Protein AF-A0A3Z7QKQ3-F1 (afdb_monomer_lite)

Foldseek 3Di:
DVLLVLQLVLCVVPPPSPLSVLQQWEKEWEADVCVQPVARIKIWIAGPVVRATPDIDRDPVVSLVVSCVVDDPPRSRYYYFYWYWDADPLFIDIDGPRDDPPNSSVVRVRVVVSVSSVVRD

Organism: Salmonella enterica I (NCBI:txid59201)

Sequence (121 aa):
MFFLKTLIKYLKSSQNEVLAMLARYIVIAIYGLDTFFGKDVIFLVFDKKNNSVYNYFESDSEAFECCHELNNKDLHCHILIEAKATYNNNDININSPYIKENDNIIIVISEYLKIIIEKMI

Structure (mmCIF, N/CA/C/O backbone):
data_AF-A0A3Z7QKQ3-F1
#
_entry.id   AF-A0A3Z7QKQ3-F1
#
loop_
_atom_site.group_PDB
_atom_site.id
_atom_site.type_symbol
_atom_site.label_atom_id
_atom_site.label_alt_id
_atom_site.label_comp_id
_atom_site.label_asym_id
_atom_site.label_entity_id
_atom_site.label_seq_id
_atom_site.pdbx_PDB_ins_code
_atom_site.Cartn_x
_atom_site.Cartn_y
_atom_site.Cartn_z
_atom_site.occupancy
_atom_site.B_iso_or_equiv
_atom_site.auth_seq_id
_atom_site.auth_comp_id
_atom_site.auth_asym_id
_atom_site.auth_atom_id
_atom_site.pdbx_PDB_model_num
ATOM 1 N N . MET A 1 1 ? -7.813 15.053 12.024 1.00 42.69 1 MET A N 1
ATOM 2 C CA . MET A 1 1 ? -9.283 14.962 11.823 1.00 42.69 1 MET A CA 1
ATOM 3 C C . MET A 1 1 ? -9.694 14.798 10.352 1.00 42.69 1 MET A C 1
ATOM 5 O O . MET A 1 1 ? -10.681 14.120 10.100 1.00 42.69 1 MET A O 1
ATOM 9 N N . PHE A 1 2 ? -8.949 15.352 9.381 1.00 41.34 2 PHE A N 1
ATOM 10 C CA . PHE A 1 2 ? -9.236 15.209 7.939 1.00 41.34 2 PHE A CA 1
ATOM 11 C C . PHE A 1 2 ? -9.070 13.776 7.394 1.00 41.34 2 PHE A C 1
ATOM 13 O O . PHE A 1 2 ? -9.975 13.280 6.732 1.00 41.34 2 PHE A O 1
ATOM 20 N N . PHE A 1 3 ? -7.996 13.071 7.770 1.00 46.28 3 PHE A N 1
ATOM 21 C CA . PHE A 1 3 ? -7.722 11.692 7.332 1.00 46.28 3 PHE A CA 1
ATOM 22 C C . PHE A 1 3 ? -8.850 10.704 7.677 1.00 46.28 3 PHE A C 1
ATOM 24 O O . PHE A 1 3 ? -9.231 9.869 6.866 1.00 46.28 3 PHE A O 1
ATOM 31 N N . LEU A 1 4 ? -9.450 10.848 8.865 1.00 45.12 4 LEU A N 1
ATOM 32 C CA . LEU A 1 4 ? -10.547 9.994 9.322 1.00 45.12 4 LEU A CA 1
ATOM 33 C C . LEU A 1 4 ? -11.809 10.171 8.460 1.00 45.12 4 LEU A C 1
ATOM 35 O O . LEU A 1 4 ? -12.480 9.193 8.168 1.00 45.12 4 LEU A O 1
ATOM 39 N N . LYS A 1 5 ? -12.113 11.395 8.001 1.00 48.91 5 LYS A N 1
ATOM 40 C CA . LYS A 1 5 ? -13.248 11.650 7.095 1.00 48.91 5 LYS A CA 1
ATOM 41 C C . LYS A 1 5 ? -13.010 11.082 5.697 1.00 48.91 5 LYS A C 1
ATOM 43 O O . LYS A 1 5 ? -13.955 10.566 5.107 1.00 48.91 5 LYS A O 1
ATOM 48 N N . THR A 1 6 ? -11.783 11.167 5.184 1.00 52.03 6 THR A N 1
ATOM 49 C CA . THR A 1 6 ? -11.403 10.557 3.902 1.00 52.03 6 THR A CA 1
ATOM 50 C C . THR A 1 6 ? -11.520 9.041 3.982 1.00 52.03 6 THR A C 1
ATOM 52 O O . THR A 1 6 ? -12.220 8.459 3.165 1.00 52.03 6 THR A O 1
ATOM 55 N N . LEU A 1 7 ? -10.952 8.425 5.021 1.00 53.12 7 LEU A N 1
ATOM 56 C CA . LEU A 1 7 ? -11.020 6.985 5.264 1.00 53.12 7 LEU A CA 1
ATOM 57 C C . LEU A 1 7 ? -12.477 6.510 5.438 1.00 53.12 7 LEU A C 1
ATOM 59 O O . LEU A 1 7 ? -12.895 5.548 4.812 1.00 53.12 7 LEU A O 1
ATOM 63 N N . ILE A 1 8 ? -13.305 7.235 6.198 1.00 49.59 8 ILE A N 1
ATOM 64 C CA . ILE A 1 8 ? -14.744 6.938 6.332 1.00 49.59 8 ILE A CA 1
ATOM 65 C C . ILE A 1 8 ? -15.471 7.068 4.985 1.00 49.59 8 ILE A C 1
ATOM 67 O O . ILE A 1 8 ? -16.288 6.222 4.647 1.00 49.59 8 ILE A O 1
ATOM 71 N N . LYS A 1 9 ? -15.177 8.090 4.172 1.00 55.00 9 LYS A N 1
ATOM 72 C CA . LYS A 1 9 ? -15.758 8.219 2.823 1.00 55.00 9 LYS A CA 1
ATOM 73 C C . LYS A 1 9 ? -15.328 7.066 1.911 1.00 55.00 9 LYS A C 1
ATOM 75 O O . LYS A 1 9 ? -16.118 6.625 1.087 1.00 55.00 9 LYS A O 1
ATOM 80 N N . TYR A 1 10 ? -14.103 6.594 2.105 1.00 54.31 10 TYR A N 1
ATOM 81 C CA . TYR A 1 10 ? -13.491 5.479 1.405 1.00 54.31 10 TYR A CA 1
ATOM 82 C C . TYR A 1 10 ? -14.145 4.126 1.738 1.00 54.31 10 TYR A C 1
ATOM 84 O O . TYR A 1 10 ? -14.331 3.254 0.889 1.00 54.31 10 TYR A O 1
ATOM 92 N N . LEU A 1 11 ? -14.563 3.983 2.991 1.00 52.53 11 LEU A N 1
ATOM 93 C CA . LEU A 1 11 ? -15.106 2.750 3.555 1.00 52.53 11 LEU A CA 1
ATOM 94 C C . LEU A 1 11 ? -16.624 2.753 3.710 1.00 52.53 11 LEU A C 1
ATOM 96 O O . LEU A 1 11 ? -17.176 1.729 4.065 1.00 52.53 11 LEU A O 1
ATOM 100 N N . LYS A 1 12 ? -17.312 3.850 3.370 1.00 48.44 12 LYS A N 1
ATOM 101 C CA . LYS A 1 12 ? -18.755 3.850 3.060 1.00 48.44 12 LYS A CA 1
ATOM 102 C C . LYS A 1 12 ? -19.082 3.115 1.762 1.00 48.44 12 LYS A C 1
ATOM 104 O O . LYS A 1 12 ? -20.221 2.706 1.564 1.00 48.44 12 LYS A O 1
ATOM 109 N N . SER A 1 13 ? -18.102 2.986 0.869 1.00 49.94 13 SER A N 1
ATOM 110 C CA . SER A 1 13 ? -18.214 2.254 -0.398 1.00 49.94 13 SER A CA 1
ATOM 111 C C . SER A 1 13 ? -17.959 0.750 -0.264 1.00 49.94 13 SER A C 1
ATOM 113 O O . SER A 1 13 ? -18.418 -0.007 -1.113 1.00 49.94 13 SER A O 1
ATOM 115 N N . SER A 1 14 ? -17.266 0.302 0.787 1.00 48.03 14 SER A N 1
ATOM 116 C CA . SER A 1 14 ? -17.152 -1.117 1.142 1.00 48.03 14 SER A CA 1
ATOM 117 C C . SER A 1 14 ? -18.067 -1.397 2.338 1.00 48.03 14 SER A C 1
ATOM 119 O O . SER A 1 14 ? -18.312 -0.523 3.153 1.00 48.03 14 SER A O 1
ATOM 121 N N . GLN A 1 15 ? -18.645 -2.586 2.473 1.00 50.44 15 GLN A N 1
ATOM 122 C CA . GLN A 1 15 ? -19.656 -2.882 3.508 1.00 50.44 15 GLN A CA 1
ATOM 123 C C . GLN A 1 15 ? -19.108 -2.919 4.962 1.00 50.44 15 GLN A C 1
ATOM 125 O O . GLN A 1 15 ? -19.664 -3.612 5.807 1.00 50.44 15 GLN A O 1
ATOM 130 N N . ASN A 1 16 ? -18.000 -2.232 5.273 1.00 56.91 16 ASN A N 1
ATOM 131 C CA . ASN A 1 16 ? -17.196 -2.476 6.473 1.00 56.91 16 ASN A CA 1
ATOM 132 C C . ASN A 1 16 ? -16.571 -1.208 7.099 1.00 56.91 16 ASN A C 1
ATOM 134 O O . ASN A 1 16 ? -15.382 -1.164 7.420 1.00 56.91 16 ASN A O 1
ATOM 138 N N . GLU A 1 17 ? -17.386 -0.174 7.340 1.00 56.19 17 GLU A N 1
ATOM 139 C CA . GLU A 1 17 ? -16.975 1.053 8.055 1.00 56.19 17 GLU A CA 1
ATOM 140 C C . GLU A 1 17 ? -16.332 0.772 9.430 1.00 56.19 17 GLU A C 1
ATOM 142 O O . GLU A 1 17 ? -15.369 1.435 9.820 1.00 56.19 17 GLU A O 1
ATOM 147 N N . VAL A 1 18 ? -16.836 -0.231 10.157 1.00 61.34 18 VAL A N 1
ATOM 148 C CA . VAL A 1 18 ? -16.367 -0.587 11.509 1.00 61.34 18 VAL A CA 1
ATOM 149 C C . VAL A 1 18 ? -14.918 -1.076 11.481 1.00 61.34 18 VAL A C 1
ATOM 151 O O . VAL A 1 18 ? -14.087 -0.596 12.251 1.00 61.34 18 VAL A O 1
ATOM 154 N N . LEU A 1 19 ? -14.584 -1.964 10.541 1.00 63.62 19 LEU A N 1
ATOM 155 C CA . LEU A 1 19 ? -13.236 -2.519 10.372 1.00 63.62 19 LEU A CA 1
ATOM 156 C C . LEU A 1 19 ? -12.187 -1.420 10.145 1.00 63.62 19 LEU A C 1
ATOM 158 O O . LEU A 1 19 ? -11.076 -1.495 10.665 1.00 63.62 19 LEU A O 1
ATOM 162 N N . ALA A 1 20 ? -12.553 -0.345 9.452 1.00 60.88 20 ALA A N 1
ATOM 163 C CA . ALA A 1 20 ? -11.656 0.775 9.200 1.00 60.88 20 ALA A CA 1
ATOM 164 C C . ALA A 1 20 ? -11.491 1.774 10.329 1.00 60.88 20 ALA A C 1
ATOM 166 O O . ALA A 1 20 ? -10.422 2.382 10.480 1.00 60.88 20 ALA A O 1
ATOM 167 N N . MET A 1 21 ? -12.543 1.974 11.117 1.00 62.00 21 MET A N 1
ATOM 168 C CA . MET A 1 21 ? -12.410 2.733 12.352 1.00 62.00 21 MET A CA 1
ATOM 169 C C . MET A 1 21 ? -11.409 2.044 13.283 1.00 62.00 21 MET A C 1
ATOM 171 O O . MET A 1 21 ? -10.589 2.726 13.899 1.00 62.00 21 MET A O 1
ATOM 175 N N . LEU A 1 22 ? -11.421 0.709 13.295 1.00 69.50 22 LEU A N 1
ATOM 176 C CA . LEU A 1 22 ? -10.587 -0.126 14.151 1.00 69.50 22 LEU A CA 1
ATOM 177 C C . LEU A 1 22 ? -9.159 -0.338 13.610 1.00 69.50 22 LEU A C 1
ATOM 179 O O . LEU A 1 22 ? -8.215 -0.375 14.396 1.00 69.50 22 LEU A O 1
ATOM 183 N N . ALA A 1 23 ? -8.956 -0.409 12.290 1.00 76.12 23 ALA A N 1
ATOM 184 C CA . ALA A 1 23 ? -7.632 -0.650 11.711 1.00 76.12 23 ALA A CA 1
ATOM 185 C C . ALA A 1 23 ? -6.649 0.502 11.993 1.00 76.12 23 ALA A C 1
ATOM 187 O O . ALA A 1 23 ? -6.855 1.636 11.546 1.00 76.12 23 ALA A O 1
ATOM 188 N N . ARG A 1 24 ? -5.562 0.224 12.722 1.00 84.12 24 ARG A N 1
ATOM 189 C CA . ARG A 1 24 ? -4.466 1.182 12.956 1.00 84.12 24 ARG A CA 1
ATOM 190 C C . ARG A 1 24 ? -3.420 1.154 11.841 1.00 84.12 24 ARG A C 1
ATOM 192 O O . ARG A 1 24 ? -2.947 2.219 11.451 1.00 84.12 24 ARG A O 1
ATOM 199 N N . TYR A 1 25 ? -3.104 -0.034 11.337 1.00 87.44 25 TYR A N 1
ATOM 200 C CA . TYR A 1 25 ? -2.187 -0.241 10.219 1.00 87.44 25 TYR A CA 1
ATOM 201 C C . TYR A 1 25 ? -2.960 -0.700 8.982 1.00 87.44 25 TYR A C 1
ATOM 203 O O . TYR A 1 25 ? -3.903 -1.489 9.086 1.00 87.44 25 TYR A O 1
ATOM 211 N N . ILE A 1 26 ? -2.583 -0.162 7.826 1.00 87.00 26 ILE A N 1
ATOM 212 C CA . ILE A 1 26 ? -3.195 -0.446 6.525 1.00 87.00 26 ILE A CA 1
ATOM 213 C C . ILE A 1 26 ? -2.102 -1.002 5.617 1.00 87.00 26 ILE A C 1
ATOM 215 O O . ILE A 1 26 ? -1.029 -0.412 5.533 1.00 87.00 26 ILE A O 1
ATOM 219 N N . VAL A 1 27 ? -2.378 -2.112 4.939 1.00 90.88 27 VAL A N 1
ATOM 220 C CA . VAL A 1 27 ? -1.492 -2.666 3.914 1.00 90.88 27 VAL A CA 1
ATOM 221 C C . VAL A 1 27 ? -1.868 -2.048 2.573 1.00 90.88 27 VAL A C 1
ATOM 223 O O . VAL A 1 27 ? -3.041 -2.010 2.205 1.00 90.88 27 VAL A O 1
ATOM 226 N N . ILE A 1 28 ? -0.880 -1.553 1.838 1.00 92.00 28 ILE A N 1
ATOM 227 C CA . ILE A 1 28 ? -1.065 -0.929 0.531 1.00 92.00 28 ILE A CA 1
ATOM 228 C C . ILE A 1 28 ? -0.244 -1.712 -0.487 1.00 92.00 28 ILE A C 1
ATOM 230 O O . ILE A 1 28 ? 0.982 -1.636 -0.482 1.00 92.00 28 ILE A O 1
ATOM 234 N N . ALA A 1 29 ? -0.918 -2.473 -1.341 1.00 93.06 29 ALA A N 1
ATOM 235 C CA . ALA A 1 29 ? -0.311 -3.169 -2.463 1.00 93.06 29 ALA A CA 1
ATOM 236 C C . ALA A 1 29 ? -0.023 -2.172 -3.591 1.00 93.06 29 ALA A C 1
ATOM 238 O O . ALA A 1 29 ? -0.939 -1.538 -4.122 1.00 93.06 29 ALA A O 1
ATOM 239 N N . ILE A 1 30 ? 1.252 -2.033 -3.938 1.00 94.69 30 ILE A N 1
ATOM 240 C CA . ILE A 1 30 ? 1.750 -1.167 -5.000 1.00 94.69 30 ILE A CA 1
ATOM 241 C C . ILE A 1 30 ? 2.205 -2.024 -6.180 1.00 94.69 30 ILE A C 1
ATOM 243 O O . ILE A 1 30 ? 3.102 -2.854 -6.045 1.00 94.69 30 ILE A O 1
ATOM 247 N N . TYR A 1 31 ? 1.619 -1.769 -7.347 1.00 93.38 31 TYR A N 1
ATOM 248 C CA . TYR A 1 31 ? 1.943 -2.424 -8.620 1.00 93.38 31 TYR A CA 1
ATOM 249 C C . TYR A 1 31 ? 2.567 -1.418 -9.597 1.00 93.38 31 TYR A C 1
ATOM 251 O O . TYR A 1 31 ? 2.281 -0.223 -9.510 1.00 93.38 31 TYR A O 1
ATOM 259 N N . GLY A 1 32 ? 3.327 -1.892 -10.590 1.00 91.00 32 GLY A N 1
ATOM 260 C CA . GLY A 1 32 ? 3.847 -1.057 -11.693 1.00 91.00 32 GLY A CA 1
ATOM 261 C C . GLY A 1 32 ? 5.215 -0.408 -11.452 1.00 91.00 32 GLY A C 1
ATOM 262 O O . GLY A 1 32 ? 5.609 0.486 -12.199 1.00 91.00 32 GLY A O 1
ATOM 263 N N . LEU A 1 33 ? 5.928 -0.856 -10.418 1.00 91.12 33 LEU A N 1
ATOM 264 C CA . LEU A 1 33 ? 7.325 -0.505 -10.138 1.00 91.12 33 LEU A CA 1
ATOM 265 C C . LEU A 1 33 ? 8.246 -1.736 -10.269 1.00 91.12 33 LEU A C 1
ATOM 267 O O . LEU A 1 33 ? 9.291 -1.820 -9.627 1.00 91.12 33 LEU A O 1
ATOM 271 N N . ASP A 1 34 ? 7.854 -2.699 -11.102 1.00 86.88 34 ASP A N 1
ATOM 272 C CA . ASP A 1 34 ? 8.546 -3.966 -11.362 1.00 86.88 34 ASP A CA 1
ATOM 273 C C . ASP A 1 34 ? 10.015 -3.765 -11.760 1.00 86.88 34 ASP A C 1
ATOM 275 O O . ASP A 1 34 ? 10.893 -4.500 -11.306 1.00 86.88 34 ASP A O 1
ATOM 279 N N . THR A 1 35 ? 10.305 -2.697 -12.506 1.00 87.88 35 THR A N 1
ATOM 280 C CA . THR A 1 35 ? 11.666 -2.317 -12.911 1.00 87.88 35 THR A CA 1
ATOM 281 C C . THR A 1 35 ? 12.600 -1.978 -11.749 1.00 87.88 35 THR A C 1
ATOM 283 O O . THR A 1 35 ? 13.812 -2.026 -11.933 1.00 87.88 35 THR A O 1
ATOM 286 N N . PHE A 1 36 ? 12.068 -1.618 -10.576 1.00 88.94 36 PHE A N 1
ATOM 287 C CA . PHE A 1 36 ? 12.862 -1.227 -9.403 1.00 88.94 36 PHE A CA 1
ATOM 288 C C . PHE A 1 36 ? 12.926 -2.330 -8.348 1.00 88.94 36 PHE A C 1
ATOM 290 O O . PHE A 1 36 ? 13.976 -2.552 -7.756 1.00 88.94 36 PHE A O 1
ATOM 297 N N . PHE A 1 37 ? 11.820 -3.042 -8.128 1.00 86.75 37 PHE A N 1
ATOM 298 C CA . PHE A 1 37 ? 11.711 -4.005 -7.029 1.00 86.75 37 PHE A CA 1
ATOM 299 C C . PHE A 1 37 ? 11.910 -5.465 -7.454 1.00 86.75 37 PHE A C 1
ATOM 301 O O . PHE A 1 37 ? 11.991 -6.334 -6.593 1.00 86.75 37 PHE A O 1
ATOM 308 N N . GLY A 1 38 ? 11.964 -5.771 -8.758 1.00 81.94 38 GLY A N 1
ATOM 309 C CA . GLY A 1 38 ? 12.113 -7.148 -9.254 1.00 81.94 38 GLY A CA 1
ATOM 310 C C . GLY A 1 38 ? 10.943 -8.082 -8.902 1.00 81.94 38 GLY A C 1
ATOM 311 O O . GLY A 1 38 ? 11.038 -9.294 -9.099 1.00 81.94 38 GLY A O 1
ATOM 312 N N . LYS A 1 39 ? 9.848 -7.525 -8.371 1.00 81.56 39 LYS A N 1
ATOM 313 C CA . LYS A 1 39 ? 8.604 -8.193 -7.977 1.00 81.56 39 LYS A CA 1
ATOM 314 C C . LYS A 1 39 ? 7.428 -7.468 -8.621 1.00 81.56 39 LYS A C 1
ATOM 316 O O . LYS A 1 39 ? 7.456 -6.245 -8.749 1.00 81.56 39 LYS A O 1
ATOM 321 N N . ASP A 1 40 ? 6.382 -8.217 -8.966 1.00 85.12 40 ASP A N 1
ATOM 322 C CA . ASP A 1 40 ? 5.175 -7.668 -9.605 1.00 85.12 40 ASP A CA 1
ATOM 323 C C . ASP A 1 40 ? 4.392 -6.722 -8.677 1.00 85.12 40 ASP A C 1
ATOM 325 O O . ASP A 1 40 ? 3.713 -5.797 -9.135 1.00 85.12 40 ASP A O 1
ATOM 329 N N . VAL A 1 41 ? 4.487 -6.961 -7.365 1.00 93.25 41 VAL A N 1
ATOM 330 C CA . VAL A 1 41 ? 3.780 -6.227 -6.313 1.00 93.25 41 VAL A CA 1
ATOM 331 C C . VAL A 1 41 ? 4.704 -6.054 -5.120 1.00 93.25 41 VAL A C 1
ATOM 333 O O . VAL A 1 41 ? 5.384 -6.998 -4.721 1.00 93.25 41 VAL A O 1
ATOM 336 N N . ILE A 1 42 ? 4.678 -4.873 -4.514 1.00 94.81 42 ILE A N 1
ATOM 337 C CA . ILE A 1 42 ? 5.234 -4.646 -3.178 1.00 94.81 42 ILE A CA 1
ATOM 338 C C . ILE A 1 42 ? 4.122 -4.210 -2.233 1.00 94.81 42 ILE A C 1
ATOM 340 O O . ILE A 1 42 ? 3.148 -3.583 -2.647 1.00 94.81 42 ILE A O 1
ATOM 344 N N . PHE A 1 43 ? 4.275 -4.500 -0.951 1.00 94.75 43 PHE A N 1
ATOM 345 C CA . PHE A 1 43 ? 3.269 -4.204 0.060 1.00 94.75 43 PHE A CA 1
ATOM 346 C C . PHE A 1 43 ? 3.832 -3.215 1.066 1.00 94.75 43 PHE A C 1
ATOM 348 O O . PHE A 1 43 ? 4.834 -3.491 1.716 1.00 94.75 43 PHE A O 1
ATOM 355 N N . LEU A 1 44 ? 3.191 -2.060 1.213 1.00 95.19 44 LEU A N 1
ATOM 356 C CA . LEU A 1 44 ? 3.568 -1.047 2.191 1.00 95.19 44 LEU A CA 1
ATOM 357 C C . LEU A 1 44 ? 2.677 -1.149 3.422 1.00 95.19 44 LEU A C 1
ATOM 359 O O . LEU A 1 44 ? 1.453 -1.137 3.306 1.00 95.19 44 LEU A O 1
ATOM 363 N N . VAL A 1 45 ? 3.276 -1.173 4.608 1.00 93.94 45 VAL A N 1
ATOM 364 C CA . VAL A 1 45 ? 2.537 -1.053 5.869 1.00 93.94 45 VAL A CA 1
ATOM 365 C C . VAL A 1 45 ? 2.469 0.418 6.253 1.00 93.94 45 VAL A C 1
ATOM 367 O O . VAL A 1 45 ? 3.480 1.035 6.578 1.00 93.94 45 VAL A O 1
ATOM 370 N N . PHE A 1 46 ? 1.273 0.996 6.222 1.00 91.44 46 PHE A N 1
ATOM 371 C CA . PHE A 1 46 ? 1.022 2.392 6.556 1.00 91.44 46 PHE A CA 1
ATOM 372 C C . PHE A 1 46 ? 0.464 2.538 7.977 1.00 91.44 46 PHE A C 1
ATOM 374 O O . PHE A 1 46 ? -0.580 1.972 8.309 1.00 91.44 46 PHE A O 1
ATOM 381 N N . ASP A 1 47 ? 1.129 3.339 8.813 1.00 89.62 47 ASP A N 1
ATOM 382 C CA . ASP A 1 47 ? 0.669 3.696 10.155 1.00 89.62 47 ASP A CA 1
ATOM 383 C C . ASP A 1 47 ? -0.282 4.897 10.087 1.00 89.62 47 ASP A C 1
ATOM 385 O O . ASP A 1 47 ? 0.138 6.045 9.914 1.00 89.62 47 ASP A O 1
ATOM 389 N N . LYS A 1 48 ? -1.581 4.653 10.292 1.00 82.38 48 LYS A N 1
ATOM 390 C CA . LYS A 1 48 ? -2.603 5.709 10.289 1.00 82.38 48 LYS A CA 1
ATOM 391 C C . LYS A 1 48 ? -2.392 6.743 11.394 1.00 82.38 48 LYS A C 1
ATOM 393 O O . LYS A 1 48 ? -2.737 7.910 11.215 1.00 82.38 48 LYS A O 1
ATOM 398 N N . LYS A 1 49 ? -1.900 6.318 12.561 1.00 83.38 49 LYS A N 1
ATOM 399 C CA . LYS A 1 49 ? -1.753 7.190 13.733 1.00 83.38 49 LYS A CA 1
ATOM 400 C C . LYS A 1 49 ? -0.609 8.173 13.523 1.00 83.38 49 LYS A C 1
ATOM 402 O O . LYS A 1 49 ? -0.768 9.352 13.827 1.00 83.38 49 LYS A O 1
ATOM 407 N N . ASN A 1 50 ? 0.512 7.671 13.015 1.00 87.81 50 ASN A N 1
ATOM 408 C CA . ASN A 1 50 ? 1.717 8.463 12.788 1.00 87.81 50 ASN A CA 1
ATOM 409 C C . ASN A 1 50 ? 1.758 9.106 11.393 1.00 87.81 50 ASN A C 1
ATOM 411 O O . ASN A 1 50 ? 2.581 9.984 11.160 1.00 87.81 50 ASN A O 1
ATOM 415 N N . ASN A 1 51 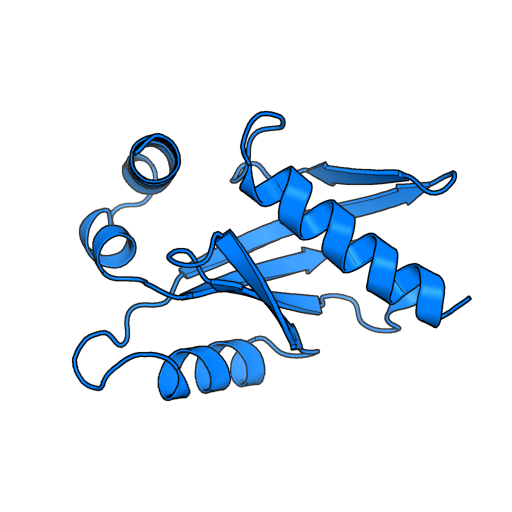? 0.837 8.724 10.499 1.00 86.56 51 ASN A N 1
ATOM 416 C CA . ASN A 1 51 ? 0.759 9.192 9.116 1.00 86.56 51 ASN A CA 1
ATOM 417 C C . ASN A 1 51 ? 2.084 8.971 8.366 1.00 86.56 51 ASN A C 1
ATOM 419 O O . ASN A 1 51 ? 2.629 9.890 7.759 1.00 86.56 51 ASN A O 1
ATOM 423 N N . SER A 1 52 ? 2.608 7.749 8.452 1.00 91.88 52 SER A N 1
ATOM 424 C CA . SER A 1 52 ? 3.919 7.356 7.929 1.00 91.88 52 SER A CA 1
ATOM 425 C C . SER A 1 52 ? 3.874 5.943 7.352 1.00 91.88 52 SER A C 1
ATOM 427 O O . SER A 1 52 ? 3.163 5.087 7.880 1.00 91.88 52 SER A O 1
ATOM 429 N N . VAL A 1 53 ? 4.683 5.662 6.329 1.00 94.44 53 VAL A N 1
ATOM 430 C CA . VAL A 1 53 ? 4.972 4.272 5.946 1.00 94.44 53 VAL A CA 1
ATOM 431 C C . VAL A 1 53 ? 5.955 3.685 6.958 1.00 94.44 53 VAL A C 1
ATOM 433 O O . VAL A 1 53 ? 6.988 4.284 7.249 1.00 94.44 53 VAL A O 1
ATOM 436 N N . TYR A 1 54 ? 5.599 2.541 7.531 1.00 92.50 54 TYR A N 1
ATOM 437 C CA . TYR A 1 54 ? 6.407 1.815 8.503 1.00 92.50 54 TYR A CA 1
ATOM 438 C C . TYR A 1 54 ? 7.476 0.966 7.810 1.00 92.50 54 TYR A C 1
ATOM 440 O O . TYR A 1 54 ? 8.654 1.073 8.141 1.00 92.50 54 TYR A O 1
ATOM 448 N N . ASN A 1 55 ? 7.065 0.132 6.850 1.00 94.75 55 ASN A N 1
ATOM 449 C CA . ASN A 1 55 ? 7.963 -0.763 6.125 1.00 94.75 55 ASN A CA 1
ATOM 450 C C . ASN A 1 55 ? 7.363 -1.203 4.777 1.00 94.75 55 ASN A C 1
ATOM 452 O O . ASN A 1 55 ? 6.174 -0.970 4.529 1.00 94.75 55 ASN A O 1
ATOM 456 N N . TYR A 1 56 ? 8.176 -1.855 3.943 1.00 94.25 56 TYR A N 1
ATOM 457 C CA . TYR A 1 56 ? 7.741 -2.543 2.729 1.00 94.25 56 TYR A CA 1
ATOM 458 C C . TYR A 1 56 ? 8.070 -4.041 2.778 1.00 94.25 56 TYR A C 1
ATOM 460 O O . TYR A 1 56 ? 9.023 -4.450 3.440 1.00 94.25 56 TYR A O 1
ATOM 468 N N . PHE A 1 57 ? 7.280 -4.840 2.065 1.00 94.94 57 PHE A N 1
ATOM 469 C CA . PHE A 1 57 ? 7.385 -6.296 1.999 1.00 94.94 57 PHE A CA 1
ATOM 470 C C . PHE A 1 57 ? 7.164 -6.789 0.569 1.00 94.94 57 P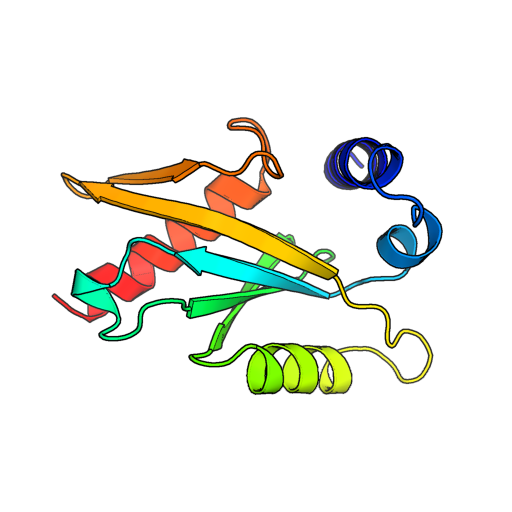HE A C 1
ATOM 472 O O . PHE A 1 57 ? 6.531 -6.108 -0.243 1.00 94.94 57 PHE A O 1
ATOM 479 N N . GLU A 1 58 ? 7.662 -7.987 0.269 1.00 93.25 58 GLU A N 1
ATOM 480 C CA . GLU A 1 58 ? 7.486 -8.629 -1.041 1.00 93.25 58 GLU A CA 1
ATOM 481 C C . GLU A 1 58 ? 6.252 -9.542 -1.091 1.00 93.25 58 GLU A C 1
ATOM 483 O O . GLU A 1 58 ? 5.863 -9.991 -2.168 1.00 93.25 58 GLU A O 1
ATOM 488 N N . SER A 1 59 ? 5.624 -9.813 0.057 1.00 93.06 59 SER A N 1
ATOM 489 C CA . SER A 1 59 ? 4.393 -10.597 0.155 1.00 93.06 59 SER A CA 1
ATOM 490 C C . SER A 1 59 ? 3.344 -9.919 1.039 1.00 93.06 59 SER A C 1
ATOM 492 O O . SER A 1 59 ? 3.658 -9.168 1.967 1.00 93.06 59 SER A O 1
ATOM 494 N N . ASP A 1 60 ? 2.074 -10.200 0.753 1.00 90.38 60 ASP A N 1
ATOM 495 C CA . ASP A 1 60 ? 0.942 -9.734 1.553 1.00 90.38 60 ASP A CA 1
ATOM 496 C C . ASP A 1 60 ? 0.954 -10.354 2.955 1.00 90.38 60 ASP A C 1
ATOM 498 O O . ASP A 1 60 ? 0.668 -9.678 3.941 1.00 90.38 60 ASP A O 1
ATOM 502 N N . SER A 1 61 ? 1.335 -11.626 3.041 1.00 91.69 61 SER A N 1
ATOM 503 C CA . SER A 1 61 ? 1.396 -12.406 4.272 1.00 91.69 61 SER A CA 1
ATOM 504 C C . SER A 1 61 ? 2.362 -11.784 5.282 1.00 91.69 61 SER A C 1
ATOM 506 O O . SER A 1 61 ? 1.962 -11.539 6.418 1.00 91.69 61 SER A O 1
ATOM 508 N N . GLU A 1 62 ? 3.580 -11.423 4.860 1.00 94.88 62 GLU A N 1
ATOM 509 C CA . GLU A 1 62 ? 4.553 -10.725 5.717 1.00 94.88 62 GLU A CA 1
ATOM 510 C C . GLU A 1 62 ? 4.040 -9.348 6.160 1.00 94.88 62 GLU A C 1
ATOM 512 O O . GLU A 1 62 ? 4.181 -8.962 7.322 1.00 94.88 62 GLU A O 1
ATOM 517 N N . ALA A 1 63 ? 3.398 -8.604 5.252 1.00 93.38 63 ALA A N 1
ATOM 518 C CA . ALA A 1 63 ? 2.850 -7.292 5.575 1.00 93.38 63 ALA A CA 1
ATOM 519 C C . ALA A 1 63 ? 1.719 -7.383 6.614 1.00 93.38 63 ALA A C 1
ATOM 521 O O . ALA A 1 63 ? 1.653 -6.562 7.535 1.00 93.38 63 ALA A O 1
ATOM 522 N N . PHE A 1 64 ? 0.836 -8.377 6.499 1.00 90.31 64 PHE A N 1
ATOM 523 C CA . PHE A 1 64 ? -0.244 -8.598 7.460 1.00 90.31 64 PHE A CA 1
ATOM 524 C C . PHE A 1 64 ? 0.250 -9.162 8.789 1.00 90.31 64 PHE A C 1
ATOM 526 O O . PHE A 1 64 ? -0.250 -8.731 9.828 1.00 90.31 64 PHE A O 1
ATOM 533 N N . GLU A 1 65 ? 1.234 -10.060 8.783 1.00 90.00 65 GLU A N 1
ATOM 534 C CA . GLU A 1 65 ? 1.877 -10.555 10.004 1.00 90.00 65 GLU A CA 1
ATOM 535 C C . GLU A 1 65 ? 2.536 -9.402 10.769 1.00 90.00 65 GLU A C 1
ATOM 537 O O . GLU A 1 65 ? 2.244 -9.198 11.948 1.00 90.00 65 GLU A O 1
ATOM 542 N N . CYS A 1 66 ? 3.283 -8.537 10.076 1.00 90.81 66 CYS A N 1
ATOM 543 C CA . CYS A 1 66 ? 3.825 -7.312 10.660 1.00 90.81 66 CYS A CA 1
ATOM 544 C C . CYS A 1 66 ? 2.720 -6.420 11.253 1.00 90.81 66 CYS A C 1
ATOM 546 O O . CYS A 1 66 ? 2.825 -5.950 12.388 1.00 90.81 66 CYS A O 1
ATOM 548 N N . CYS A 1 67 ? 1.616 -6.208 10.529 1.00 88.12 67 CYS A N 1
ATOM 549 C CA . CYS A 1 67 ? 0.491 -5.454 11.078 1.00 88.12 67 CYS A CA 1
ATOM 550 C C . CYS A 1 67 ? -0.098 -6.118 12.334 1.00 88.12 67 CYS A C 1
ATOM 552 O O . CYS A 1 67 ? -0.526 -5.410 13.249 1.00 88.12 67 CYS A O 1
ATOM 554 N N . HIS A 1 68 ? -0.168 -7.451 12.370 1.00 86.25 68 HIS A N 1
ATOM 555 C CA . HIS A 1 68 ? -0.696 -8.216 13.496 1.00 86.25 68 HIS A CA 1
ATOM 556 C C . HIS A 1 68 ? 0.164 -8.027 14.747 1.00 86.25 68 HIS A C 1
ATOM 558 O O . HIS A 1 68 ? -0.381 -7.773 15.819 1.00 86.25 68 HIS A O 1
ATOM 564 N N . GLU A 1 69 ? 1.488 -8.072 14.594 1.00 86.94 69 GLU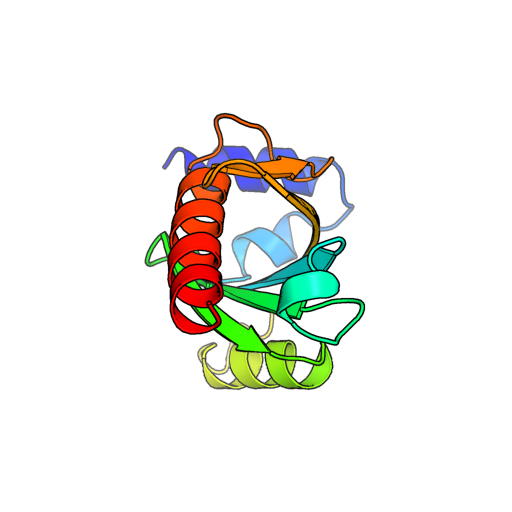 A N 1
ATOM 565 C CA . GLU A 1 69 ? 2.453 -7.820 15.669 1.00 86.94 69 GLU A CA 1
ATOM 566 C C . GLU A 1 69 ? 2.398 -6.377 16.190 1.00 86.94 69 GLU A C 1
ATOM 568 O O . GLU A 1 69 ? 2.515 -6.137 17.393 1.00 86.94 69 GLU A O 1
ATOM 573 N N . LEU A 1 70 ? 2.203 -5.402 15.295 1.00 85.94 70 LEU A N 1
ATOM 574 C CA . LEU A 1 70 ? 2.148 -3.978 15.644 1.00 85.94 70 LEU A CA 1
ATOM 575 C C . LEU A 1 70 ? 0.818 -3.553 16.279 1.00 85.94 70 LEU A C 1
ATOM 577 O O . LEU A 1 70 ? 0.751 -2.541 16.992 1.00 85.94 70 LEU A O 1
ATOM 581 N N . ASN A 1 71 ? -0.264 -4.277 16.001 1.00 79.38 71 ASN A N 1
ATOM 582 C CA . ASN A 1 71 ? -1.553 -4.016 16.617 1.00 79.38 71 ASN A CA 1
ATOM 583 C C . ASN A 1 71 ? -1.565 -4.526 18.065 1.00 79.38 71 ASN A C 1
ATOM 585 O O . ASN A 1 71 ? -1.231 -5.670 18.357 1.00 79.38 71 ASN A O 1
ATOM 589 N N . ASN A 1 72 ? -2.012 -3.677 18.997 1.00 68.50 72 ASN A N 1
ATOM 590 C CA . ASN A 1 72 ? -2.298 -4.132 20.358 1.00 68.50 72 ASN A CA 1
ATOM 591 C C . ASN A 1 72 ? -3.357 -5.245 20.291 1.00 68.50 72 ASN A C 1
ATOM 593 O O . ASN A 1 72 ? -4.304 -5.110 19.515 1.00 68.50 72 ASN A O 1
ATOM 597 N N . LYS A 1 73 ? -3.197 -6.281 21.130 1.00 60.62 73 LYS A N 1
ATOM 598 C CA . LYS A 1 73 ? -3.906 -7.587 21.160 1.00 60.62 73 LYS A CA 1
ATOM 599 C C . LYS A 1 73 ? -5.438 -7.603 20.969 1.00 60.62 73 LYS A C 1
ATOM 601 O O . LYS A 1 73 ? -6.003 -8.677 20.832 1.00 60.62 73 LYS A O 1
ATOM 606 N N . ASP A 1 74 ? -6.105 -6.454 20.948 1.00 56.31 74 ASP A N 1
ATOM 607 C CA . ASP A 1 74 ? -7.559 -6.329 20.816 1.00 56.31 74 ASP A CA 1
ATOM 608 C C . ASP A 1 74 ? -8.021 -5.765 19.456 1.00 56.31 74 ASP A C 1
ATOM 610 O O . ASP A 1 74 ? -9.219 -5.696 19.191 1.00 56.31 74 ASP A O 1
ATOM 614 N N . LEU A 1 75 ? -7.103 -5.351 18.572 1.00 61.12 75 LEU A N 1
ATOM 615 C CA . LEU A 1 75 ? -7.429 -4.704 17.292 1.00 61.12 75 LEU A CA 1
ATOM 616 C C . LEU A 1 75 ? -6.708 -5.377 16.120 1.00 61.12 75 LEU A C 1
ATOM 618 O O . LEU A 1 75 ? -5.885 -4.762 15.457 1.00 61.12 75 LEU A O 1
ATOM 622 N N . HIS A 1 76 ? -7.045 -6.627 15.804 1.00 65.38 76 HIS A N 1
ATOM 623 C CA . HIS A 1 76 ? -6.511 -7.350 14.633 1.00 65.38 76 HIS A CA 1
ATOM 624 C C . HIS A 1 76 ? -7.237 -6.999 13.323 1.00 65.38 76 HIS A C 1
ATOM 626 O O . HIS A 1 76 ? -7.517 -7.845 12.478 1.00 65.38 76 HIS A O 1
ATOM 632 N N . CYS A 1 77 ? -7.604 -5.729 13.178 1.00 72.25 77 CYS A N 1
ATOM 633 C CA . CYS A 1 77 ? -8.280 -5.213 12.000 1.00 72.25 77 CYS A CA 1
ATOM 634 C C . CYS A 1 77 ? -7.232 -4.688 11.019 1.00 72.25 77 CYS A C 1
ATOM 636 O O . CYS A 1 77 ? -6.472 -3.775 11.355 1.00 72.25 77 CYS A O 1
ATOM 638 N N . HIS A 1 78 ? -7.220 -5.236 9.806 1.00 75.88 78 HIS A N 1
ATOM 639 C CA . HIS A 1 78 ? -6.326 -4.818 8.730 1.00 75.88 78 HIS A CA 1
ATOM 640 C C . HIS A 1 78 ? -7.124 -4.573 7.453 1.00 75.88 78 HIS A C 1
ATOM 642 O O . HIS A 1 78 ? -8.204 -5.133 7.262 1.00 75.88 78 HIS A O 1
ATOM 648 N N . ILE A 1 79 ? -6.599 -3.709 6.589 1.00 79.25 79 ILE A N 1
ATOM 649 C CA . ILE A 1 79 ? -7.217 -3.353 5.311 1.00 79.25 79 ILE A CA 1
ATOM 650 C C . ILE A 1 79 ? -6.140 -3.444 4.245 1.00 79.25 79 ILE A C 1
ATOM 652 O O . ILE A 1 79 ? -5.060 -2.893 4.446 1.00 79.25 79 ILE A O 1
ATOM 656 N N . LEU A 1 80 ? -6.462 -4.105 3.133 1.00 85.12 80 LEU A N 1
ATOM 657 C CA . LEU A 1 80 ? -5.679 -4.032 1.907 1.00 85.12 80 LEU A CA 1
ATOM 658 C C . LEU A 1 80 ? -6.211 -2.904 1.025 1.00 85.12 80 LEU A C 1
ATOM 660 O O . LEU A 1 80 ? -7.419 -2.807 0.801 1.00 85.12 80 LEU A O 1
ATOM 664 N N . ILE A 1 81 ? -5.310 -2.080 0.509 1.00 86.62 81 ILE A N 1
ATOM 665 C CA . ILE A 1 81 ? -5.599 -1.087 -0.519 1.00 86.62 81 ILE A CA 1
ATOM 666 C C . ILE A 1 81 ? -4.701 -1.359 -1.715 1.00 86.62 81 ILE A C 1
ATOM 668 O O . ILE A 1 81 ? -3.499 -1.519 -1.556 1.00 86.62 81 ILE A O 1
ATOM 672 N N . GLU A 1 82 ? -5.268 -1.356 -2.913 1.00 88.00 82 GLU A N 1
ATOM 673 C CA . GLU A 1 82 ? -4.506 -1.529 -4.145 1.00 88.00 82 GLU A CA 1
ATOM 674 C C . GLU A 1 82 ? -4.250 -0.175 -4.809 1.00 88.00 82 GLU A C 1
ATOM 676 O O . GLU A 1 82 ? -5.151 0.662 -4.952 1.00 88.00 82 GLU A O 1
ATOM 681 N N . ALA A 1 83 ? -3.013 0.057 -5.232 1.00 90.62 83 ALA A N 1
ATOM 682 C CA . ALA A 1 83 ? -2.630 1.251 -5.965 1.00 90.62 83 ALA A CA 1
ATOM 683 C C . ALA A 1 83 ? -1.588 0.922 -7.033 1.00 90.62 83 ALA A C 1
ATOM 685 O O . ALA A 1 83 ? -0.662 0.145 -6.825 1.00 90.62 83 ALA A O 1
ATOM 686 N N . LYS A 1 84 ? -1.717 1.550 -8.197 1.00 92.88 84 LYS A N 1
ATOM 687 C CA . LYS A 1 84 ? -0.714 1.475 -9.252 1.00 92.88 84 LYS A CA 1
ATOM 688 C C . LYS A 1 84 ? 0.201 2.683 -9.145 1.00 92.88 84 LYS A C 1
ATOM 690 O O . LYS A 1 84 ? -0.288 3.809 -9.130 1.00 92.88 84 LYS A O 1
ATOM 695 N N . ALA A 1 85 ? 1.505 2.463 -9.118 1.00 93.69 85 ALA A N 1
ATOM 696 C CA . ALA A 1 85 ? 2.492 3.525 -9.133 1.00 93.69 85 ALA A CA 1
ATOM 697 C C . ALA A 1 85 ? 3.328 3.478 -10.415 1.00 93.69 85 ALA A C 1
ATOM 699 O O . ALA A 1 85 ? 3.515 2.424 -11.015 1.00 93.69 85 ALA A O 1
ATOM 700 N N . THR A 1 86 ? 3.817 4.639 -10.836 1.00 93.19 86 THR A N 1
ATOM 701 C CA . THR A 1 86 ? 4.799 4.777 -11.918 1.00 93.19 86 THR A CA 1
ATOM 702 C C . THR A 1 86 ? 5.861 5.777 -11.495 1.00 93.19 86 THR A C 1
ATOM 704 O O . THR A 1 86 ? 5.511 6.811 -10.921 1.00 93.19 86 THR A O 1
ATOM 707 N N . TYR A 1 87 ? 7.124 5.503 -11.819 1.00 92.12 87 TYR A N 1
ATOM 708 C CA . TYR A 1 87 ? 8.245 6.405 -11.561 1.00 92.12 87 TYR A CA 1
ATOM 709 C C . TYR A 1 87 ? 8.829 6.914 -12.877 1.00 92.12 87 TYR A C 1
ATOM 711 O O . TYR A 1 87 ? 9.316 6.121 -13.677 1.00 92.12 87 TYR A O 1
ATOM 719 N N . ASN A 1 88 ? 8.768 8.228 -13.102 1.00 88.81 88 ASN A N 1
ATOM 720 C CA . ASN A 1 88 ? 9.282 8.887 -14.305 1.00 88.81 88 ASN A CA 1
ATOM 721 C C . ASN A 1 88 ? 9.917 10.227 -13.928 1.00 88.81 88 ASN A C 1
ATOM 723 O O . ASN A 1 88 ? 9.313 10.990 -13.182 1.00 88.81 88 ASN A O 1
ATOM 727 N N . ASN A 1 89 ? 11.094 10.549 -14.476 1.00 87.25 89 ASN A N 1
ATOM 728 C CA . ASN A 1 89 ? 11.781 11.834 -14.259 1.00 87.25 89 ASN A CA 1
ATOM 729 C C . ASN A 1 89 ? 11.884 12.251 -12.775 1.00 87.25 89 ASN A C 1
ATOM 731 O O . ASN A 1 89 ? 11.678 13.414 -12.441 1.00 87.25 89 ASN A O 1
ATOM 735 N N . ASN A 1 90 ? 12.209 11.307 -11.888 1.00 84.94 90 ASN A N 1
ATOM 736 C CA . AS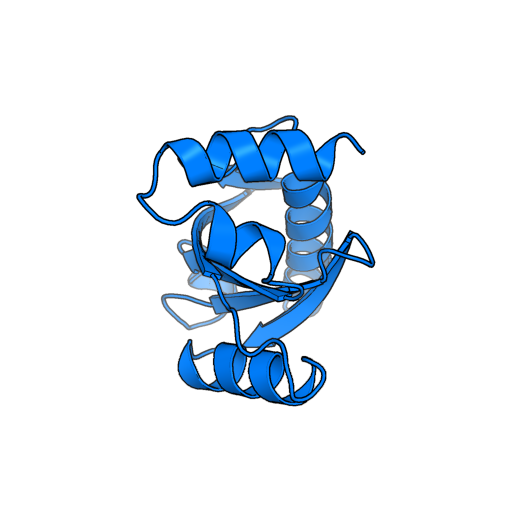N A 1 90 ? 12.282 11.495 -10.432 1.00 84.94 90 ASN A CA 1
ATOM 737 C C . ASN A 1 90 ? 10.949 11.816 -9.730 1.00 84.94 90 ASN A C 1
ATOM 739 O O . ASN A 1 90 ? 10.965 12.168 -8.545 1.00 84.94 90 ASN A O 1
ATOM 743 N N . ASP A 1 91 ? 9.815 11.636 -10.407 1.00 89.06 91 ASP A N 1
ATOM 744 C CA . ASP A 1 91 ? 8.479 11.820 -9.850 1.00 89.06 91 ASP A CA 1
ATOM 745 C C . ASP A 1 91 ? 7.714 10.493 -9.771 1.00 89.06 91 ASP A C 1
ATOM 747 O O . ASP A 1 91 ? 7.742 9.670 -10.691 1.00 89.06 91 ASP A O 1
ATOM 751 N N . ILE A 1 92 ? 7.005 10.299 -8.652 1.00 92.06 92 ILE A N 1
ATOM 752 C CA . ILE A 1 92 ? 6.114 9.155 -8.424 1.00 92.06 92 ILE A CA 1
ATOM 753 C C . ILE A 1 92 ? 4.674 9.603 -8.590 1.00 92.06 92 ILE A C 1
ATOM 755 O O . ILE A 1 92 ? 4.186 10.459 -7.851 1.00 92.06 92 ILE A O 1
ATOM 759 N N . ASN A 1 93 ? 3.982 8.962 -9.525 1.00 91.19 93 ASN A N 1
ATOM 760 C CA . ASN A 1 93 ? 2.545 9.103 -9.689 1.00 91.19 93 ASN A CA 1
ATOM 761 C C . ASN A 1 93 ? 1.850 7.851 -9.144 1.00 91.19 93 ASN A C 1
ATOM 763 O O . ASN A 1 93 ? 2.189 6.739 -9.550 1.00 91.19 93 ASN A O 1
ATOM 767 N N . ILE A 1 94 ? 0.895 8.043 -8.231 1.00 90.31 94 ILE A N 1
ATOM 768 C CA . ILE A 1 94 ? 0.104 6.980 -7.609 1.00 90.31 94 ILE A CA 1
ATOM 769 C C . ILE A 1 94 ? -1.340 7.116 -8.070 1.00 90.31 94 ILE A C 1
ATOM 771 O O . ILE A 1 94 ? -2.036 8.068 -7.730 1.00 90.31 94 ILE A O 1
ATOM 775 N N . ASN A 1 95 ? -1.801 6.105 -8.792 1.00 87.56 95 ASN A N 1
ATOM 776 C CA . ASN A 1 95 ? -3.169 5.976 -9.247 1.00 87.56 95 ASN A CA 1
ATOM 777 C C . ASN A 1 95 ? -3.859 4.881 -8.448 1.00 87.56 95 ASN A C 1
ATOM 779 O O . ASN A 1 95 ? -3.551 3.695 -8.578 1.00 87.56 95 ASN A O 1
ATOM 783 N N . SER A 1 96 ? -4.833 5.273 -7.641 1.00 83.12 96 SER A N 1
ATOM 784 C CA . SER A 1 96 ? -5.687 4.331 -6.941 1.00 83.12 96 SER A CA 1
ATOM 785 C C . SER A 1 96 ? -7.127 4.814 -7.038 1.00 83.12 96 SER A C 1
ATOM 787 O O . SER A 1 96 ? -7.387 5.980 -6.741 1.00 83.12 96 SER A O 1
ATOM 789 N N . PRO A 1 97 ? -8.102 3.944 -7.367 1.00 75.94 97 PRO A N 1
ATOM 790 C CA . PRO A 1 97 ? -9.499 4.297 -7.130 1.00 75.94 97 PRO A CA 1
ATOM 791 C C . PRO A 1 97 ? -9.741 4.516 -5.630 1.00 75.94 97 PRO A C 1
ATOM 793 O O . PRO A 1 97 ? -10.739 5.142 -5.262 1.00 75.94 97 PRO A O 1
ATOM 796 N N . TYR A 1 98 ? -8.791 4.051 -4.795 1.00 74.12 98 TYR A N 1
ATOM 797 C CA . TYR A 1 98 ? -8.832 4.131 -3.357 1.00 74.12 98 TYR A CA 1
ATOM 798 C C . TYR A 1 98 ? -8.259 5.379 -2.707 1.00 74.12 98 TYR A C 1
ATOM 800 O O . TYR A 1 98 ? -8.529 5.664 -1.541 1.00 74.12 98 TYR A O 1
ATOM 808 N N . ILE A 1 99 ? -7.469 6.139 -3.449 1.00 74.25 99 ILE A N 1
ATOM 809 C CA . ILE A 1 99 ? -6.708 7.231 -2.877 1.00 74.25 99 ILE A CA 1
ATOM 810 C C . ILE A 1 99 ? -6.761 8.396 -3.848 1.00 74.25 99 ILE A C 1
ATOM 812 O O . ILE A 1 99 ? -6.411 8.257 -5.017 1.00 74.25 99 ILE A O 1
ATOM 816 N N . LYS A 1 100 ? -7.237 9.547 -3.381 1.00 73.94 100 LYS A N 1
ATOM 817 C CA . LYS A 1 100 ? -7.333 10.747 -4.212 1.00 73.94 100 LYS A CA 1
ATOM 818 C C . LYS A 1 100 ? -6.031 11.522 -4.163 1.00 73.94 100 LYS A C 1
ATOM 820 O O . LYS A 1 100 ? -5.399 11.571 -3.116 1.00 73.94 100 LYS A O 1
ATOM 825 N N . GLU A 1 101 ? -5.714 12.227 -5.246 1.00 69.69 101 GLU A N 1
ATOM 826 C CA . GLU A 1 101 ? -4.517 13.082 -5.375 1.00 69.69 101 GLU A CA 1
ATOM 827 C C . GLU A 1 101 ? -4.282 14.016 -4.176 1.00 69.69 101 GLU A C 1
ATOM 829 O O . GLU A 1 101 ? -3.146 14.242 -3.774 1.00 69.69 101 GLU A O 1
ATOM 834 N N . ASN A 1 102 ? -5.357 14.507 -3.554 1.00 73.69 102 ASN A N 1
ATOM 835 C CA . ASN A 1 102 ? -5.285 15.446 -2.430 1.00 73.69 102 ASN A CA 1
ATOM 836 C C . ASN A 1 102 ? -5.219 14.767 -1.049 1.00 73.69 102 ASN A C 1
ATOM 838 O O . ASN A 1 102 ? -5.301 15.451 -0.027 1.00 73.69 102 ASN A O 1
ATOM 842 N N . ASP A 1 103 ? -5.141 13.438 -0.986 1.00 75.94 103 ASP A N 1
ATOM 843 C CA . ASP A 1 103 ? -5.033 12.716 0.275 1.00 75.94 103 ASP A CA 1
ATOM 844 C C . ASP A 1 103 ? -3.574 12.705 0.743 1.00 75.94 103 ASP A C 1
ATOM 846 O O . ASP A 1 103 ? -2.685 12.230 0.041 1.00 75.94 103 ASP A O 1
ATOM 850 N N . ASN A 1 104 ? -3.324 13.154 1.979 1.00 80.50 104 ASN A N 1
ATOM 851 C CA . ASN A 1 104 ? -1.976 13.198 2.573 1.00 80.50 104 ASN A CA 1
ATOM 852 C C . ASN A 1 104 ? -1.228 11.854 2.515 1.00 80.50 104 ASN A C 1
ATOM 854 O O . ASN A 1 104 ? -0.002 11.835 2.568 1.00 80.50 104 ASN A O 1
ATOM 858 N N . ILE A 1 105 ? -1.954 10.737 2.425 1.00 83.75 105 ILE A N 1
ATOM 859 C CA . ILE A 1 105 ? -1.368 9.404 2.294 1.00 83.75 105 ILE A CA 1
ATOM 860 C C . ILE A 1 105 ? -0.579 9.245 0.986 1.00 83.75 105 ILE A C 1
ATOM 862 O O . ILE A 1 105 ? 0.465 8.606 1.009 1.00 83.75 105 ILE A O 1
ATOM 866 N N . ILE A 1 106 ? -1.020 9.859 -0.123 1.00 85.81 106 ILE A N 1
ATOM 867 C CA . ILE A 1 106 ? -0.299 9.799 -1.405 1.00 85.81 106 ILE A CA 1
ATOM 868 C C . ILE A 1 106 ? 1.059 10.447 -1.260 1.00 85.81 106 ILE A C 1
ATOM 870 O O . ILE A 1 106 ? 2.052 9.835 -1.624 1.00 85.81 106 ILE A O 1
ATOM 874 N N . ILE A 1 107 ? 1.103 11.651 -0.686 1.00 87.56 107 ILE A N 1
ATOM 875 C CA . ILE A 1 107 ? 2.353 12.390 -0.491 1.00 87.56 107 ILE A CA 1
ATOM 876 C C . ILE A 1 107 ? 3.339 11.529 0.305 1.00 87.56 107 ILE A C 1
ATOM 878 O O . ILE A 1 107 ? 4.459 11.309 -0.141 1.00 87.56 107 ILE A O 1
ATOM 882 N N . VAL A 1 108 ? 2.887 10.958 1.425 1.00 90.44 108 VAL A N 1
ATOM 883 C CA . VAL A 1 108 ? 3.728 10.123 2.293 1.00 90.44 108 VAL A CA 1
ATOM 884 C C . VAL A 1 108 ? 4.217 8.854 1.585 1.00 90.44 108 VAL A C 1
ATOM 886 O O . VAL A 1 108 ? 5.386 8.493 1.717 1.00 90.44 108 VAL A O 1
ATOM 889 N N . ILE A 1 109 ? 3.352 8.169 0.831 1.00 91.94 109 ILE A N 1
ATOM 890 C CA . ILE A 1 109 ? 3.746 6.970 0.078 1.00 91.94 109 ILE A CA 1
ATOM 891 C C . ILE A 1 109 ? 4.727 7.335 -1.039 1.00 91.94 109 ILE A C 1
ATOM 893 O O . ILE A 1 109 ? 5.737 6.655 -1.197 1.00 91.94 109 ILE A O 1
ATOM 897 N N . SER A 1 110 ? 4.458 8.400 -1.796 1.00 91.88 110 SER A N 1
ATOM 898 C CA . SER A 1 110 ? 5.322 8.864 -2.882 1.00 91.88 110 SER A CA 1
ATOM 899 C C . SER A 1 110 ? 6.707 9.251 -2.371 1.00 91.88 110 SER A C 1
ATOM 901 O O . SER A 1 110 ? 7.704 8.826 -2.946 1.00 91.88 110 SER A O 1
ATOM 903 N N . GLU A 1 111 ? 6.804 10.004 -1.275 1.00 93.00 111 GLU A N 1
ATOM 904 C CA . GLU A 1 111 ? 8.102 10.348 -0.679 1.00 93.00 111 GLU A CA 1
ATOM 905 C C . GLU A 1 111 ? 8.861 9.095 -0.228 1.00 93.00 111 GLU A C 1
ATOM 907 O O . GLU A 1 111 ? 10.048 8.946 -0.521 1.00 93.00 111 GLU A O 1
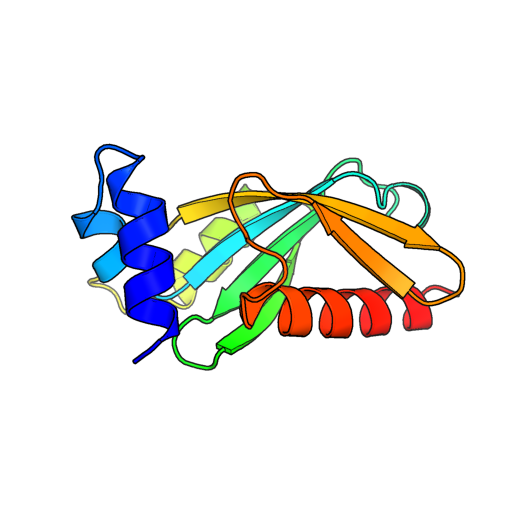ATOM 912 N N . TYR A 1 112 ? 8.175 8.156 0.427 1.00 94.69 112 TYR A N 1
ATOM 913 C CA . TYR A 1 112 ? 8.797 6.923 0.901 1.00 94.69 112 TYR A CA 1
ATOM 914 C C . TYR A 1 112 ? 9.292 6.029 -0.244 1.00 94.69 112 TYR A C 1
ATOM 916 O O . TYR A 1 112 ? 10.431 5.563 -0.217 1.00 94.69 112 TYR A O 1
ATOM 924 N N . LEU A 1 113 ? 8.470 5.819 -1.277 1.00 94.00 113 LEU A N 1
ATOM 925 C CA . LEU A 1 113 ? 8.858 5.040 -2.453 1.00 94.00 113 LEU A CA 1
ATOM 926 C C . LEU A 1 113 ? 10.028 5.691 -3.195 1.00 94.00 113 LEU A C 1
ATOM 928 O O . LEU A 1 113 ? 10.928 4.980 -3.634 1.00 94.00 113 LEU A O 1
ATOM 932 N N . LYS A 1 114 ? 10.061 7.026 -3.285 1.00 93.56 114 LYS A N 1
ATOM 933 C CA . LYS A 1 114 ? 11.165 7.756 -3.918 1.00 93.56 114 LYS A CA 1
ATOM 934 C C . LYS A 1 114 ? 12.477 7.513 -3.177 1.00 93.56 114 LYS A C 1
ATOM 936 O O . LYS A 1 114 ? 13.461 7.161 -3.815 1.00 93.56 114 LYS A O 1
ATOM 941 N N . ILE A 1 115 ? 12.461 7.582 -1.844 1.00 92.69 115 ILE A N 1
ATOM 942 C CA . ILE A 1 115 ? 13.630 7.274 -1.005 1.00 92.69 115 ILE A CA 1
ATOM 943 C C . ILE A 1 115 ? 14.129 5.840 -1.232 1.00 92.69 115 ILE A C 1
ATOM 945 O O . ILE A 1 115 ? 15.336 5.607 -1.207 1.00 92.69 115 ILE A O 1
ATOM 949 N N . ILE A 1 116 ? 13.233 4.863 -1.406 1.00 92.19 116 ILE A N 1
ATOM 950 C CA . ILE A 1 116 ? 13.653 3.475 -1.649 1.00 92.19 116 ILE A CA 1
ATOM 951 C C . ILE A 1 116 ? 14.238 3.318 -3.053 1.00 92.19 116 ILE A C 1
ATOM 953 O O . ILE A 1 116 ? 15.322 2.756 -3.186 1.00 92.19 116 ILE A O 1
ATOM 957 N N . ILE A 1 117 ? 13.561 3.840 -4.079 1.00 92.06 117 ILE A N 1
ATOM 958 C CA . ILE A 1 117 ? 14.025 3.773 -5.471 1.00 92.06 117 ILE A CA 1
ATOM 959 C C . ILE A 1 117 ? 15.396 4.445 -5.618 1.00 92.06 117 ILE A C 1
ATOM 961 O O . ILE A 1 117 ? 16.295 3.873 -6.224 1.00 92.06 117 ILE A O 1
ATOM 965 N N . GLU A 1 118 ? 15.598 5.613 -5.005 1.00 89.19 118 GLU A N 1
ATOM 966 C CA . GLU A 1 118 ? 16.878 6.335 -5.032 1.00 89.19 118 GLU A CA 1
ATOM 967 C C . GLU A 1 118 ? 18.030 5.566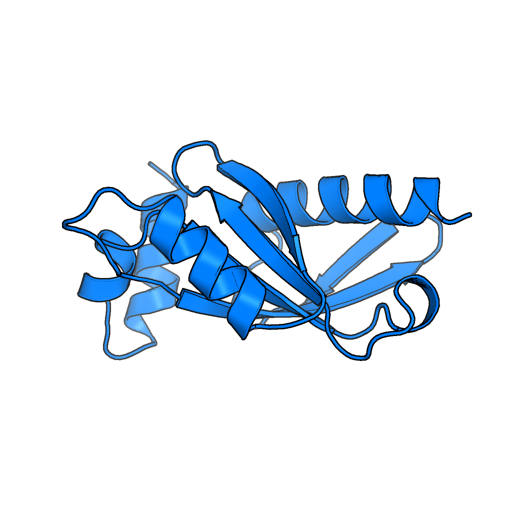 -4.368 1.00 89.19 118 GLU A C 1
ATOM 969 O O . GLU A 1 118 ? 19.184 5.822 -4.686 1.00 89.19 118 GLU A O 1
ATOM 974 N N . LYS A 1 119 ? 17.751 4.616 -3.465 1.00 89.06 119 LYS A N 1
ATOM 975 C CA . LYS A 1 119 ? 18.782 3.735 -2.884 1.00 89.06 119 LYS A CA 1
ATOM 976 C C . LYS A 1 119 ? 19.156 2.560 -3.789 1.00 89.06 119 LYS A C 1
ATOM 978 O O . LYS A 1 119 ? 20.136 1.879 -3.499 1.00 89.06 119 LYS A O 1
ATOM 983 N N . MET A 1 120 ? 18.343 2.272 -4.803 1.00 84.38 120 MET A N 1
ATOM 984 C CA . MET A 1 120 ? 18.530 1.148 -5.725 1.00 84.38 120 MET A CA 1
ATOM 985 C C . MET A 1 120 ? 19.268 1.549 -7.013 1.00 84.38 120 MET A C 1
ATOM 987 O O . MET A 1 120 ? 19.790 0.666 -7.692 1.00 84.38 120 MET A O 1
ATOM 991 N N . ILE A 1 121 ? 19.294 2.847 -7.343 1.00 81.31 121 ILE A N 1
ATOM 992 C CA . ILE A 1 121 ? 20.017 3.448 -8.482 1.00 81.31 121 ILE A CA 1
ATOM 993 C C . ILE A 1 121 ? 21.456 3.770 -8.069 1.00 81.31 121 ILE A C 1
ATOM 995 O O . ILE A 1 121 ? 22.370 3.482 -8.875 1.00 81.31 121 ILE A O 1
#

pLDDT: mean 80.49, std 15.21, range [41.34, 95.19]

Radius of gyration: 14.05 Å; chains: 1; bounding box: 40×28×36 Å

Secondary structure (DSSP, 8-state):
-HHHHHHHHHHTTTT-HHHHHH-SEEEEEEES-HHHHSSSEEEEEEETTTTEEEEEESSHHHHHHHHHHHS-TT-----EEEEEEEEETTEEEEEBTTB-TT-HHHHHHHHHHHHHHHTT-